Protein AF-A0A933JM11-F1 (afdb_monomer_lite)

Secondary structure (DSSP, 8-state):
-------HHHHHHHHHHHHHHHHHT-S------GGGHHHHHHHHHHHHHHHS-HHHHHHH--TT--HHHHHHHHTS-HHHHHHHHHHTT-S--

Structure (mmCIF, N/CA/C/O backbone):
data_AF-A0A933JM11-F1
#
_entry.id   AF-A0A933JM11-F1
#
loop_
_atom_site.group_PDB
_atom_site.id
_atom_site.type_symbol
_atom_site.label_atom_id
_atom_site.label_alt_id
_atom_site.label_comp_id
_atom_site.label_asym_id
_atom_site.label_entity_id
_atom_site.label_seq_id
_atom_site.pdbx_PDB_ins_code
_atom_site.Cartn_x
_atom_site.Cartn_y
_atom_site.Cartn_z
_atom_site.occupancy
_atom_site.B_iso_or_equiv
_atom_site.auth_seq_id
_atom_site.auth_comp_id
_atom_site.auth_asym_id
_atom_site.auth_atom_id
_atom_site.pdbx_PDB_model_num
ATOM 1 N N . MET A 1 1 ? 29.362 15.488 2.754 1.00 36.50 1 MET A N 1
ATOM 2 C CA . MET A 1 1 ? 28.227 14.782 2.118 1.00 36.50 1 MET A CA 1
ATOM 3 C C . MET A 1 1 ? 27.483 14.023 3.205 1.00 36.50 1 MET A C 1
ATOM 5 O O . MET A 1 1 ? 27.979 13.003 3.656 1.00 36.50 1 MET A O 1
ATOM 9 N N . VAL A 1 2 ? 26.358 14.547 3.696 1.00 36.22 2 VAL A N 1
ATOM 10 C CA . VAL A 1 2 ? 25.525 13.821 4.666 1.00 36.22 2 VAL A CA 1
ATOM 11 C C . VAL A 1 2 ? 24.611 12.900 3.866 1.00 36.22 2 VAL A C 1
ATOM 13 O O . VAL A 1 2 ? 23.723 13.370 3.158 1.00 36.22 2 VAL A O 1
ATOM 16 N N . ALA A 1 3 ? 24.863 11.593 3.920 1.00 43.09 3 ALA A N 1
ATOM 17 C CA . ALA A 1 3 ? 23.914 10.613 3.419 1.00 43.09 3 ALA A CA 1
ATOM 18 C C . ALA A 1 3 ? 22.689 10.658 4.338 1.00 43.09 3 ALA A C 1
ATOM 20 O O . ALA A 1 3 ? 22.746 10.211 5.481 1.00 43.09 3 ALA A O 1
ATOM 21 N N . ILE A 1 4 ? 21.590 11.244 3.861 1.00 46.75 4 ILE A N 1
ATOM 22 C CA . ILE A 1 4 ? 20.300 11.129 4.537 1.00 46.75 4 ILE A CA 1
ATOM 23 C C . ILE A 1 4 ? 19.929 9.650 4.454 1.00 46.75 4 ILE A C 1
ATOM 25 O O . ILE A 1 4 ? 19.514 9.172 3.395 1.00 46.75 4 ILE A O 1
ATOM 29 N N . ALA A 1 5 ? 20.134 8.913 5.546 1.00 45.09 5 ALA A N 1
ATOM 30 C CA . ALA A 1 5 ? 19.633 7.557 5.680 1.00 45.09 5 ALA A CA 1
ATOM 31 C C . ALA A 1 5 ? 18.116 7.622 5.469 1.00 45.09 5 ALA A C 1
ATOM 33 O O . ALA A 1 5 ? 17.380 8.188 6.280 1.00 45.09 5 ALA A O 1
ATOM 34 N N . ARG A 1 6 ? 17.642 7.140 4.315 1.00 52.81 6 ARG A N 1
ATOM 35 C CA . ARG A 1 6 ? 16.204 7.084 4.050 1.00 52.81 6 ARG A CA 1
ATOM 36 C C . ARG A 1 6 ? 15.606 6.136 5.079 1.00 52.81 6 ARG A C 1
ATOM 38 O O . ARG A 1 6 ? 16.162 5.060 5.293 1.00 52.81 6 ARG A O 1
ATOM 45 N N . ARG A 1 7 ? 14.488 6.519 5.706 1.00 57.25 7 ARG A N 1
ATOM 46 C CA . ARG A 1 7 ? 13.774 5.601 6.603 1.00 57.25 7 ARG A CA 1
ATOM 47 C C . ARG A 1 7 ? 13.522 4.279 5.851 1.00 57.25 7 ARG A C 1
ATOM 49 O O . ARG A 1 7 ? 13.136 4.352 4.679 1.00 57.25 7 ARG A O 1
ATOM 56 N N . PRO A 1 8 ? 13.720 3.107 6.478 1.00 58.25 8 PRO A N 1
ATOM 57 C CA . PRO A 1 8 ? 13.598 1.804 5.816 1.00 58.25 8 PRO A CA 1
ATOM 58 C C . PRO A 1 8 ? 12.304 1.615 4.992 1.00 58.25 8 PRO A C 1
ATOM 60 O O . PRO A 1 8 ? 12.416 1.181 3.838 1.00 58.25 8 PRO A O 1
ATOM 63 N N . PRO A 1 9 ? 11.117 2.077 5.456 1.00 66.69 9 PRO A N 1
ATOM 64 C CA . PRO A 1 9 ? 9.879 2.000 4.672 1.00 66.69 9 PRO A CA 1
ATOM 65 C C . PRO A 1 9 ? 9.947 2.753 3.332 1.00 66.69 9 PRO A C 1
ATOM 67 O O . PRO A 1 9 ? 9.429 2.301 2.309 1.00 66.69 9 PRO A O 1
ATOM 70 N N . ALA A 1 10 ? 10.650 3.891 3.291 1.00 77.94 10 ALA A N 1
ATOM 71 C CA . ALA A 1 10 ? 10.805 4.679 2.070 1.00 77.94 10 ALA A CA 1
ATOM 72 C C . ALA A 1 10 ? 11.713 3.978 1.046 1.00 77.94 10 ALA A C 1
ATOM 74 O O . ALA A 1 10 ? 11.483 4.089 -0.159 1.00 77.94 10 ALA A O 1
ATOM 75 N N . ALA A 1 11 ? 12.733 3.245 1.501 1.00 87.69 11 ALA A N 1
ATOM 76 C CA . ALA A 1 11 ? 13.608 2.475 0.619 1.00 87.69 11 ALA A CA 1
ATOM 77 C C . ALA A 1 11 ? 12.871 1.281 -0.013 1.00 87.69 11 ALA A C 1
ATOM 79 O O . ALA A 1 11 ? 12.986 1.069 -1.225 1.00 87.69 11 ALA A O 1
ATOM 80 N N . ARG A 1 12 ? 12.055 0.554 0.766 1.00 92.12 12 ARG A N 1
ATOM 81 C CA . ARG A 1 12 ? 11.212 -0.547 0.262 1.00 92.12 12 ARG A CA 1
ATOM 82 C C . 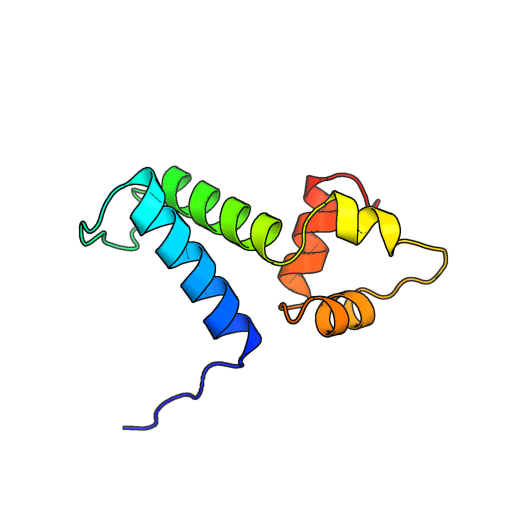ARG A 1 12 ? 10.224 -0.066 -0.792 1.00 92.12 12 ARG A C 1
ATOM 84 O O . ARG A 1 12 ? 10.170 -0.631 -1.883 1.00 92.12 12 ARG A O 1
ATOM 91 N N . PHE A 1 13 ? 9.525 1.032 -0.514 1.00 92.31 13 PHE A N 1
ATOM 92 C CA . PHE A 1 13 ? 8.573 1.617 -1.457 1.00 92.31 13 PHE A CA 1
ATOM 93 C C . PHE A 1 13 ? 9.231 2.018 -2.783 1.00 92.31 13 PHE A C 1
ATOM 95 O O . PHE A 1 13 ? 8.719 1.730 -3.863 1.00 92.31 13 PHE A O 1
ATOM 102 N N . LEU A 1 14 ? 10.412 2.635 -2.734 1.00 90.94 14 LEU A N 1
ATOM 103 C CA . LEU A 1 14 ? 11.150 3.000 -3.947 1.00 90.94 14 LEU A CA 1
ATOM 104 C C . LEU A 1 14 ? 11.667 1.786 -4.716 1.00 90.94 14 LEU A C 1
ATOM 106 O O . LEU A 1 14 ? 11.665 1.803 -5.946 1.00 90.94 14 LEU A O 1
ATOM 110 N N . THR A 1 15 ? 12.065 0.732 -4.007 1.00 93.19 15 THR A N 1
ATOM 111 C CA . THR A 1 15 ? 12.482 -0.532 -4.621 1.00 93.19 15 THR A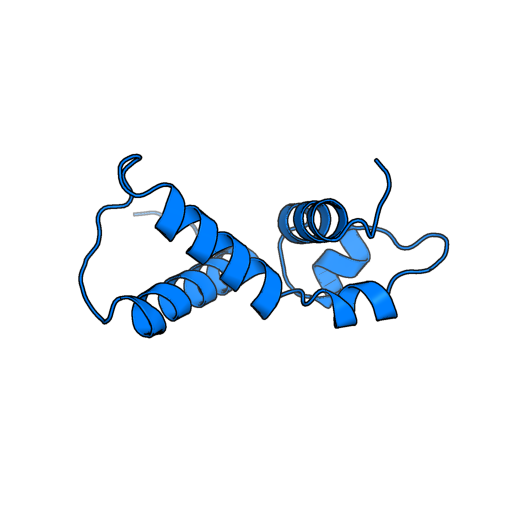 CA 1
ATOM 112 C C . THR A 1 15 ? 11.312 -1.185 -5.357 1.00 93.19 15 THR A C 1
ATOM 114 O O . THR A 1 15 ? 11.458 -1.563 -6.518 1.00 93.19 15 THR A O 1
ATOM 117 N N . ALA A 1 16 ? 10.123 -1.219 -4.749 1.00 94.62 16 ALA A N 1
ATOM 118 C CA . ALA A 1 16 ? 8.902 -1.704 -5.395 1.00 94.62 16 ALA A CA 1
ATOM 119 C C . ALA A 1 16 ? 8.541 -0.883 -6.649 1.00 94.62 16 ALA A C 1
ATOM 121 O O . ALA A 1 16 ? 8.197 -1.433 -7.696 1.00 94.62 16 ALA A O 1
ATOM 122 N N . ARG A 1 17 ? 8.710 0.443 -6.601 1.00 91.75 17 ARG A N 1
ATOM 123 C CA . ARG A 1 17 ? 8.527 1.306 -7.779 1.00 91.75 17 ARG A CA 1
ATOM 124 C C . ARG A 1 17 ? 9.538 1.021 -8.890 1.00 91.75 17 ARG A C 1
ATOM 126 O O . ARG A 1 17 ? 9.166 1.014 -10.064 1.00 91.75 17 ARG A O 1
ATOM 133 N N . ALA A 1 18 ? 10.803 0.791 -8.543 1.00 90.38 18 ALA A N 1
ATOM 134 C CA . ALA A 1 18 ? 11.837 0.417 -9.506 1.00 90.38 18 ALA A CA 1
ATOM 135 C C . ALA A 1 18 ? 11.539 -0.946 -10.152 1.00 90.38 18 ALA A C 1
ATOM 137 O O . ALA A 1 18 ? 11.727 -1.101 -11.360 1.00 90.38 18 ALA A O 1
ATOM 138 N N . LEU A 1 19 ? 11.001 -1.896 -9.378 1.00 92.94 19 LEU A N 1
ATOM 139 C CA . LEU A 1 19 ? 10.542 -3.188 -9.881 1.00 92.94 19 LEU A CA 1
ATOM 140 C C . LEU A 1 19 ? 9.448 -3.017 -10.944 1.00 92.94 19 LEU A C 1
ATOM 142 O O . LEU A 1 19 ? 9.581 -3.574 -12.030 1.00 92.94 19 LEU A O 1
ATOM 146 N N . HIS A 1 20 ? 8.435 -2.178 -10.699 1.00 92.75 20 HIS A N 1
ATOM 147 C CA . HIS A 1 20 ? 7.423 -1.847 -11.712 1.00 92.75 20 HIS A CA 1
ATOM 148 C C . HIS A 1 20 ? 8.056 -1.344 -13.018 1.00 92.75 20 HIS A C 1
ATOM 150 O O . HIS A 1 20 ? 7.747 -1.834 -14.104 1.00 92.75 20 HIS A O 1
ATOM 156 N N . HIS A 1 21 ? 8.979 -0.381 -12.938 1.00 89.19 21 HIS A N 1
ATOM 157 C CA . HIS A 1 21 ? 9.649 0.119 -14.140 1.00 89.19 21 HIS A CA 1
ATOM 158 C C . HIS A 1 21 ? 10.401 -0.997 -14.872 1.00 89.19 21 HIS A C 1
ATOM 160 O O . HIS A 1 21 ? 10.246 -1.140 -16.085 1.00 89.19 21 HIS A O 1
ATOM 166 N N . ARG A 1 22 ? 11.138 -1.839 -14.137 1.00 89.00 22 ARG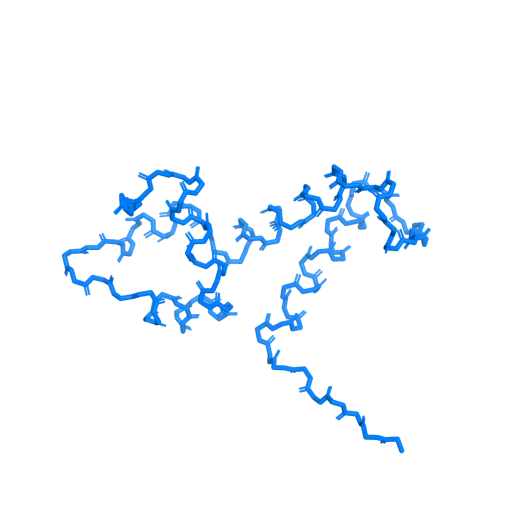 A N 1
ATOM 167 C CA . ARG A 1 22 ? 11.889 -2.956 -14.717 1.00 89.00 22 ARG A CA 1
ATOM 168 C C . ARG A 1 22 ? 10.993 -3.974 -15.424 1.00 89.00 22 ARG A C 1
ATOM 170 O O . ARG A 1 22 ? 11.412 -4.478 -16.469 1.00 89.00 22 ARG A O 1
ATOM 177 N N . LEU A 1 23 ? 9.823 -4.270 -14.854 1.00 91.50 23 LEU A N 1
ATOM 178 C CA . LEU A 1 23 ? 8.864 -5.253 -15.366 1.00 91.50 23 LEU A CA 1
ATOM 179 C C . LEU A 1 23 ? 8.095 -4.737 -16.588 1.00 91.50 23 LEU A C 1
ATOM 181 O O . LEU A 1 23 ? 8.000 -5.444 -17.583 1.00 91.50 23 LEU A O 1
ATOM 185 N N . PHE A 1 24 ? 7.586 -3.504 -16.536 1.00 87.38 24 PHE A N 1
ATOM 186 C CA . PHE A 1 24 ? 6.641 -3.000 -17.542 1.00 87.38 24 PHE A CA 1
ATOM 187 C C . PHE A 1 24 ? 7.273 -2.101 -18.615 1.00 87.38 24 PHE A C 1
ATOM 189 O O . PHE A 1 24 ? 6.680 -1.894 -19.667 1.00 87.38 24 PHE A O 1
ATOM 196 N N . HIS A 1 25 ? 8.469 -1.554 -18.370 1.00 82.38 25 HIS A N 1
ATOM 197 C CA . HIS A 1 25 ? 9.111 -0.572 -19.260 1.00 82.38 25 HIS A CA 1
ATOM 198 C C . HIS A 1 25 ? 10.556 -0.957 -19.635 1.00 82.38 25 HIS A C 1
ATOM 200 O O . HIS A 1 25 ? 11.210 -0.265 -20.420 1.00 82.38 25 HIS A O 1
ATOM 206 N N . GLY A 1 26 ? 11.070 -2.063 -19.085 1.00 75.12 26 GLY A N 1
ATOM 207 C CA . GLY A 1 26 ? 12.462 -2.482 -19.240 1.00 75.12 26 GLY A CA 1
ATOM 208 C C . GLY A 1 26 ? 13.449 -1.608 -18.453 1.00 75.12 26 GLY A C 1
ATOM 209 O O . GLY A 1 26 ? 13.079 -0.832 -17.579 1.00 75.12 26 GLY A O 1
ATOM 210 N N . ALA A 1 27 ? 14.745 -1.745 -18.744 1.00 69.81 27 ALA A N 1
ATOM 211 C CA . ALA A 1 27 ? 15.822 -1.039 -18.037 1.00 69.81 27 ALA A CA 1
ATOM 212 C C . ALA A 1 27 ? 16.165 0.324 -18.673 1.00 69.81 27 ALA A C 1
ATOM 214 O O . ALA A 1 27 ? 17.336 0.659 -18.842 1.00 69.81 27 ALA A O 1
ATOM 215 N N . ARG A 1 28 ? 15.155 1.100 -19.087 1.00 70.25 28 ARG A N 1
ATOM 216 C CA . ARG A 1 28 ? 15.377 2.417 -19.701 1.00 70.25 28 ARG A CA 1
ATOM 217 C C . ARG A 1 28 ? 15.363 3.520 -18.637 1.00 70.25 28 ARG A C 1
ATOM 219 O O . ARG A 1 28 ? 14.373 3.629 -17.911 1.00 70.25 28 ARG A O 1
ATOM 226 N N . PRO A 1 29 ? 16.408 4.363 -18.547 1.00 68.69 29 PRO A N 1
ATOM 227 C CA . PRO A 1 29 ? 16.377 5.547 -17.696 1.00 68.69 29 PRO A CA 1
ATOM 228 C C . PRO A 1 29 ? 15.181 6.430 -18.069 1.00 68.69 29 PRO A C 1
ATOM 230 O O . PRO A 1 29 ? 14.954 6.707 -19.244 1.00 68.69 29 PRO A O 1
ATOM 233 N N . THR A 1 30 ? 14.406 6.863 -17.078 1.00 67.06 30 THR A N 1
ATOM 234 C CA . THR A 1 30 ? 13.271 7.775 -17.265 1.00 67.06 30 THR A CA 1
ATOM 235 C C . THR A 1 30 ? 13.431 8.962 -16.332 1.00 67.06 30 THR A C 1
ATOM 237 O O . THR A 1 30 ? 13.721 8.796 -15.147 1.00 67.06 30 THR A O 1
ATOM 240 N N . LEU A 1 31 ? 13.226 10.165 -16.866 1.00 67.56 31 LEU A N 1
ATOM 241 C CA . LEU A 1 31 ? 13.162 11.370 -16.053 1.00 67.56 31 LEU A CA 1
ATOM 242 C C . LEU A 1 31 ? 11.874 11.366 -15.223 1.00 67.56 31 LEU A C 1
ATOM 244 O O . LEU A 1 31 ? 10.778 11.156 -15.744 1.00 67.56 31 LEU A O 1
ATOM 248 N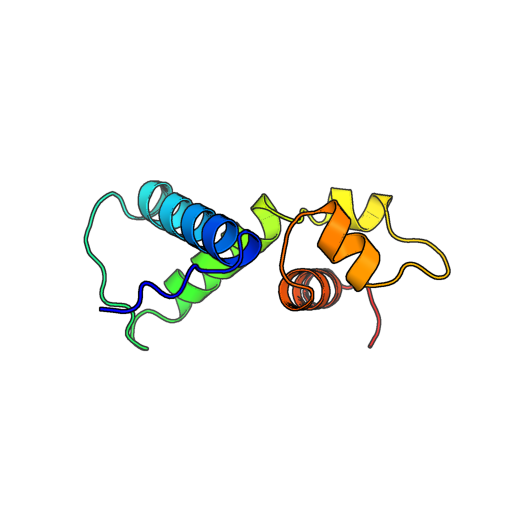 N . LEU A 1 32 ? 12.008 11.642 -13.926 1.00 61.03 32 LEU A N 1
ATOM 249 C CA . LEU A 1 32 ? 10.885 11.886 -13.022 1.00 61.03 32 LEU A CA 1
ATOM 250 C C . LEU A 1 32 ? 10.318 13.297 -13.277 1.00 61.03 32 LEU A C 1
ATOM 252 O O . LEU A 1 32 ? 10.451 14.189 -12.445 1.00 61.03 32 LEU A O 1
ATOM 256 N N . THR A 1 33 ? 9.743 13.524 -14.462 1.00 68.31 33 THR A N 1
ATOM 257 C CA . THR A 1 33 ? 9.063 14.779 -14.833 1.00 68.31 33 THR A CA 1
ATOM 258 C C . THR A 1 33 ? 7.544 14.635 -14.719 1.00 68.31 33 THR A C 1
ATOM 260 O O . THR A 1 33 ? 7.023 13.526 -14.604 1.00 68.31 33 THR A O 1
ATOM 263 N N . ARG A 1 34 ? 6.804 15.748 -14.785 1.00 58.06 34 ARG A N 1
ATOM 264 C CA . ARG A 1 34 ? 5.327 15.726 -14.812 1.00 58.06 34 ARG A CA 1
ATOM 265 C C . ARG A 1 34 ? 4.752 15.094 -16.091 1.00 58.06 34 ARG A C 1
ATOM 267 O O . ARG A 1 34 ? 3.641 14.596 -16.087 1.00 58.06 34 ARG A O 1
ATOM 274 N N . SER A 1 35 ? 5.528 15.006 -17.172 1.00 58.75 35 SER A N 1
ATOM 275 C CA . SER A 1 35 ? 5.089 14.437 -18.459 1.00 58.75 35 SER A CA 1
ATOM 276 C C . SER A 1 35 ? 4.739 12.943 -18.414 1.00 58.75 35 SER A C 1
ATOM 278 O O . SER A 1 35 ? 4.194 12.420 -19.377 1.00 58.75 35 SER A O 1
ATOM 280 N N . ASN A 1 36 ? 5.070 12.245 -17.325 1.00 62.59 36 ASN A N 1
ATOM 281 C CA . ASN A 1 36 ? 4.884 10.802 -17.174 1.00 62.59 36 ASN A CA 1
ATOM 282 C C . ASN A 1 36 ? 3.937 10.460 -16.007 1.00 62.59 36 ASN A C 1
ATOM 284 O O . ASN A 1 36 ? 4.092 9.435 -15.343 1.00 62.59 36 ASN A O 1
ATOM 288 N N . GLU A 1 37 ? 2.980 11.347 -15.721 1.00 72.75 37 GLU A N 1
ATOM 289 C CA . GLU A 1 37 ? 2.050 11.250 -14.590 1.00 72.75 37 GLU A CA 1
ATOM 290 C C . GLU A 1 37 ? 1.368 9.884 -14.477 1.00 72.75 37 GLU A C 1
ATOM 292 O O . GLU A 1 37 ? 1.331 9.326 -13.380 1.00 72.75 37 GLU A O 1
ATOM 297 N N . TRP A 1 38 ? 0.914 9.303 -15.595 1.00 83.81 38 TRP A N 1
ATOM 298 C CA . TRP A 1 38 ? 0.229 8.010 -15.572 1.00 83.81 38 TRP A CA 1
ATOM 299 C C . TRP A 1 38 ? 1.160 6.848 -15.210 1.00 83.81 38 TRP A C 1
ATOM 301 O O . TRP A 1 38 ? 0.852 6.090 -14.297 1.00 83.81 38 TRP A O 1
ATOM 311 N N . SER A 1 39 ? 2.336 6.729 -15.840 1.00 83.69 39 SER A N 1
ATOM 312 C CA . SER A 1 39 ? 3.288 5.657 -15.496 1.00 83.69 39 SER A CA 1
ATOM 313 C C . SER A 1 39 ? 3.826 5.801 -14.070 1.00 83.69 39 SER A C 1
ATOM 315 O O . SER A 1 39 ? 4.076 4.806 -13.387 1.00 83.69 39 SER A O 1
ATOM 317 N N . GLN A 1 40 ? 3.959 7.037 -13.579 1.00 84.69 40 GLN A N 1
ATOM 318 C CA . GLN A 1 40 ? 4.311 7.301 -12.189 1.00 84.69 40 GLN A CA 1
ATOM 319 C C . GLN A 1 40 ? 3.173 6.952 -11.229 1.00 84.69 40 GLN A C 1
ATOM 321 O O . GLN A 1 40 ? 3.452 6.427 -10.152 1.00 84.69 40 GLN A O 1
ATOM 326 N N . ALA A 1 41 ? 1.919 7.232 -11.590 1.00 89.00 41 ALA A N 1
ATOM 327 C CA . ALA A 1 41 ? 0.749 6.830 -10.817 1.00 89.00 41 ALA A CA 1
ATOM 328 C C . ALA A 1 41 ? 0.630 5.304 -10.760 1.00 89.00 41 ALA A C 1
ATOM 330 O O . ALA A 1 41 ? 0.555 4.760 -9.662 1.00 89.00 41 ALA A O 1
ATOM 331 N N . ALA A 1 42 ? 0.750 4.623 -11.901 1.00 91.25 42 ALA A N 1
ATOM 332 C CA . ALA A 1 42 ? 0.771 3.166 -11.992 1.00 91.25 42 ALA A CA 1
ATOM 333 C C . ALA A 1 42 ? 1.908 2.560 -11.152 1.00 91.25 42 ALA A C 1
ATOM 335 O O . ALA A 1 42 ? 1.678 1.649 -10.366 1.00 91.25 42 ALA A O 1
ATOM 336 N N . SER A 1 43 ? 3.115 3.133 -11.218 1.00 92.31 43 SER A N 1
ATOM 337 C CA . SER A 1 43 ? 4.251 2.715 -10.387 1.00 92.31 43 SER A CA 1
ATOM 338 C C . SER A 1 43 ? 3.970 2.852 -8.886 1.00 92.31 43 SER A C 1
ATOM 340 O O . SER A 1 43 ? 4.335 1.966 -8.114 1.00 92.31 43 SER A O 1
ATOM 342 N N . ARG A 1 44 ? 3.328 3.949 -8.453 1.00 92.44 44 ARG A N 1
ATOM 343 C CA . ARG A 1 44 ? 2.952 4.151 -7.043 1.00 92.44 44 ARG A CA 1
ATOM 344 C C . ARG A 1 44 ? 1.853 3.187 -6.603 1.00 92.44 44 ARG A C 1
ATOM 346 O O . ARG A 1 44 ? 1.983 2.627 -5.522 1.00 92.44 44 ARG A O 1
ATOM 353 N N . ALA A 1 45 ? 0.825 2.990 -7.427 1.00 93.94 45 ALA A N 1
ATOM 354 C CA . ALA A 1 45 ? -0.264 2.054 -7.154 1.00 93.94 45 ALA A CA 1
ATOM 355 C C . ALA A 1 45 ? 0.263 0.618 -7.045 1.00 93.94 45 ALA A C 1
ATOM 357 O O . ALA A 1 45 ? 0.005 -0.055 -6.056 1.00 93.94 45 ALA A O 1
ATOM 358 N N . PHE A 1 46 ? 1.114 0.200 -7.986 1.00 95.75 46 PHE A N 1
ATOM 359 C CA . PHE A 1 46 ? 1.802 -1.089 -7.931 1.00 95.75 46 PHE A CA 1
ATOM 360 C C . PHE A 1 46 ? 2.604 -1.260 -6.637 1.00 95.75 46 PHE A C 1
ATOM 362 O O . PHE A 1 46 ? 2.533 -2.302 -5.997 1.00 95.75 46 PHE A O 1
ATOM 369 N N . ALA A 1 47 ? 3.381 -0.247 -6.242 1.00 96.25 47 ALA A N 1
ATOM 370 C CA . ALA A 1 47 ? 4.189 -0.330 -5.031 1.00 96.25 47 ALA A CA 1
ATOM 371 C C . ALA A 1 47 ? 3.339 -0.399 -3.755 1.00 96.25 47 ALA A C 1
ATOM 373 O O . ALA A 1 47 ? 3.722 -1.100 -2.824 1.00 96.25 47 ALA A O 1
ATOM 374 N N . ALA A 1 48 ? 2.210 0.313 -3.715 1.00 96.31 48 ALA A N 1
ATOM 375 C CA . ALA A 1 48 ? 1.266 0.241 -2.607 1.00 96.31 48 ALA A CA 1
ATOM 376 C C . ALA A 1 48 ? 0.647 -1.160 -2.503 1.00 96.31 48 ALA A C 1
ATOM 378 O O . ALA A 1 48 ? 0.721 -1.759 -1.437 1.00 96.31 48 ALA A O 1
ATOM 379 N N . GLU A 1 49 ? 0.156 -1.714 -3.613 1.00 97.44 49 GLU A N 1
ATOM 380 C CA . GLU A 1 49 ? -0.479 -3.038 -3.642 1.00 97.44 49 GLU A CA 1
ATOM 381 C C . GLU A 1 49 ? 0.500 -4.170 -3.330 1.00 97.44 49 GLU A C 1
ATOM 383 O O . GLU A 1 49 ? 0.180 -5.092 -2.591 1.00 97.44 49 GLU A O 1
ATOM 388 N N . LEU A 1 50 ? 1.736 -4.080 -3.826 1.00 97.19 50 LEU A N 1
ATOM 389 C CA . LEU A 1 50 ? 2.763 -5.081 -3.543 1.00 97.19 50 LEU A CA 1
ATOM 390 C C . LEU A 1 50 ? 3.167 -5.113 -2.060 1.00 97.19 50 LEU A C 1
ATOM 392 O O . LEU A 1 50 ? 3.539 -6.168 -1.551 1.00 97.19 50 LEU A O 1
ATOM 396 N N . LEU A 1 51 ? 3.177 -3.957 -1.389 1.00 96.25 51 LEU A N 1
ATOM 397 C CA . LEU A 1 51 ? 3.676 -3.832 -0.016 1.00 96.25 51 LEU A CA 1
ATOM 398 C C . LEU A 1 51 ? 2.573 -3.923 1.041 1.00 96.25 51 LEU A C 1
ATOM 400 O O . LEU A 1 51 ? 2.827 -4.427 2.131 1.00 96.25 51 LEU A O 1
ATOM 404 N N . ALA A 1 52 ? 1.375 -3.449 0.723 1.00 96.31 52 ALA A N 1
ATOM 405 C CA . ALA A 1 52 ? 0.193 -3.504 1.571 1.00 96.31 52 ALA A CA 1
ATOM 406 C C . ALA A 1 52 ? -1.011 -3.916 0.701 1.00 96.31 52 ALA A C 1
ATOM 408 O O . ALA A 1 52 ? -1.756 -3.042 0.244 1.00 96.31 52 ALA A O 1
ATOM 409 N N . PRO A 1 53 ? -1.161 -5.226 0.418 1.00 96.81 53 PRO A N 1
ATOM 410 C CA . PRO A 1 53 ? -2.211 -5.735 -0.459 1.00 96.81 53 PRO A CA 1
ATOM 411 C C . PRO A 1 53 ? -3.606 -5.518 0.122 1.00 96.81 53 PRO A C 1
ATOM 413 O O . PRO A 1 53 ? -3.800 -5.664 1.331 1.00 96.81 53 PRO A O 1
ATOM 416 N N . GLU A 1 54 ? -4.585 -5.253 -0.739 1.00 95.81 54 GLU A N 1
ATOM 417 C CA . GLU A 1 54 ? -5.984 -5.029 -0.359 1.00 95.81 54 GLU A CA 1
ATOM 418 C C . GLU A 1 54 ? -6.546 -6.169 0.497 1.00 95.81 54 GLU A C 1
ATOM 420 O O . GLU A 1 54 ? -7.083 -5.934 1.578 1.00 95.81 54 GLU A O 1
ATOM 425 N N . ASP A 1 55 ? -6.387 -7.411 0.041 1.00 96.06 55 ASP A N 1
ATOM 426 C CA . ASP A 1 55 ? -6.939 -8.583 0.725 1.00 96.06 55 ASP A CA 1
ATOM 427 C C . ASP A 1 55 ? -6.302 -8.807 2.099 1.00 96.06 55 ASP A C 1
ATOM 429 O O . ASP A 1 55 ? -6.978 -9.207 3.048 1.00 96.06 55 ASP A O 1
ATOM 433 N N . ALA A 1 56 ? -5.009 -8.499 2.225 1.00 95.69 56 ALA A N 1
ATOM 434 C CA . ALA A 1 56 ? -4.303 -8.583 3.496 1.00 95.69 56 ALA A CA 1
ATOM 435 C C . ALA A 1 56 ? -4.751 -7.473 4.454 1.00 95.69 56 ALA A C 1
ATOM 437 O O . ALA A 1 56 ? -4.981 -7.739 5.630 1.00 95.69 56 ALA A O 1
ATOM 438 N N . LEU A 1 57 ? -4.925 -6.244 3.956 1.00 94.94 57 LEU A N 1
ATOM 439 C CA . LEU A 1 57 ? -5.471 -5.140 4.745 1.00 94.94 57 LEU A CA 1
ATOM 440 C C . LEU A 1 57 ? -6.888 -5.461 5.218 1.00 94.94 57 LEU A C 1
ATOM 442 O O . LEU A 1 57 ? -7.177 -5.333 6.401 1.00 94.94 57 LEU A O 1
ATOM 446 N N . ARG A 1 58 ? -7.749 -5.951 4.323 1.00 94.19 58 ARG A N 1
ATOM 447 C CA . ARG A 1 58 ? -9.123 -6.356 4.637 1.00 94.19 58 ARG A CA 1
ATOM 448 C C . ARG A 1 58 ? -9.185 -7.409 5.743 1.00 94.19 58 ARG A C 1
ATOM 450 O O . ARG A 1 58 ? -10.061 -7.318 6.595 1.00 94.19 58 ARG A O 1
ATOM 457 N N . ALA A 1 59 ? -8.275 -8.380 5.740 1.00 93.88 59 ALA A N 1
ATOM 458 C CA . ALA A 1 59 ? -8.219 -9.422 6.764 1.00 93.88 59 ALA A CA 1
ATOM 459 C C . ALA A 1 59 ? -7.807 -8.900 8.154 1.00 93.88 59 ALA A C 1
ATOM 461 O O . ALA A 1 59 ? -8.177 -9.499 9.160 1.00 93.88 59 ALA A O 1
ATOM 462 N N . GLU A 1 60 ? -7.055 -7.798 8.212 1.00 92.19 60 GLU A N 1
ATOM 463 C CA . GLU A 1 60 ? -6.555 -7.185 9.454 1.00 92.19 60 GLU A CA 1
ATOM 464 C C . GLU A 1 60 ? -7.464 -6.033 9.950 1.00 92.19 60 GLU A C 1
ATOM 466 O O . GLU A 1 60 ? -7.282 -5.505 11.052 1.00 92.19 60 GLU A O 1
ATOM 471 N N . LEU A 1 61 ? -8.460 -5.622 9.156 1.00 90.62 61 LEU A N 1
ATOM 472 C CA . LEU A 1 61 ? -9.431 -4.601 9.549 1.00 90.62 61 LEU A CA 1
ATOM 473 C C . LEU A 1 61 ? -10.463 -5.167 10.529 1.00 90.62 61 LEU A C 1
ATOM 475 O O . LEU A 1 61 ? -11.186 -6.118 10.241 1.00 90.62 61 LEU A O 1
ATOM 479 N N . GLY A 1 62 ? -10.577 -4.512 11.679 1.00 86.44 62 GLY A N 1
ATOM 480 C CA . GLY A 1 62 ? -11.564 -4.782 12.709 1.00 86.44 62 GLY A CA 1
ATOM 481 C C . GLY A 1 62 ? -11.966 -3.503 13.440 1.00 86.44 62 GLY A C 1
ATOM 482 O O . GLY A 1 62 ? -11.521 -2.397 13.122 1.00 86.44 62 GLY A O 1
ATOM 483 N N . ALA A 1 63 ? -12.835 -3.646 14.440 1.00 81.88 63 ALA A N 1
ATOM 484 C CA . ALA A 1 63 ? -13.212 -2.524 15.290 1.00 81.88 63 ALA A CA 1
ATOM 485 C C . ALA A 1 63 ? -11.984 -2.013 16.066 1.00 81.88 63 ALA A C 1
ATOM 487 O O . ALA A 1 63 ? -11.373 -2.766 16.821 1.00 81.88 63 ALA A O 1
ATOM 488 N N . GLY A 1 64 ? -11.644 -0.734 15.886 1.00 83.19 64 GLY A N 1
ATOM 489 C CA . GLY A 1 64 ? -10.502 -0.100 16.554 1.00 83.19 64 GLY A CA 1
ATOM 490 C C . GLY A 1 64 ? -9.139 -0.376 15.912 1.00 83.19 64 GLY A C 1
ATOM 491 O O . GLY A 1 64 ? -8.121 -0.161 16.562 1.00 83.19 64 GLY A O 1
ATOM 492 N N . THR A 1 65 ? -9.088 -0.864 14.666 1.00 88.50 65 THR A N 1
ATOM 493 C CA . THR A 1 65 ? -7.818 -0.969 13.934 1.00 88.50 65 THR A CA 1
ATOM 494 C C . THR A 1 65 ? -7.246 0.424 13.658 1.00 88.50 65 THR A C 1
ATOM 496 O O . THR A 1 65 ? -7.831 1.213 12.919 1.00 88.50 65 THR A O 1
ATOM 499 N N . GLU A 1 66 ? -6.066 0.698 14.213 1.00 91.94 66 GLU A N 1
ATOM 500 C CA . GLU A 1 66 ? -5.338 1.955 14.026 1.00 91.94 66 GLU A CA 1
ATOM 501 C C . GLU A 1 66 ? -4.421 1.901 12.791 1.00 91.94 66 GLU A C 1
ATOM 503 O O . GLU A 1 66 ? -3.765 0.890 12.522 1.00 91.94 66 GLU A O 1
ATOM 508 N N . ILE A 1 67 ? -4.314 3.018 12.060 1.00 92.81 67 ILE A N 1
ATOM 509 C CA . ILE A 1 67 ? -3.462 3.122 10.860 1.00 92.81 67 ILE A CA 1
ATOM 510 C C . ILE A 1 67 ? -1.994 2.829 11.190 1.00 92.81 67 ILE A C 1
ATOM 512 O O . ILE A 1 67 ? -1.324 2.150 10.413 1.00 92.81 67 ILE A O 1
ATOM 516 N N . ASP A 1 68 ? -1.495 3.307 12.332 1.00 92.69 68 ASP A N 1
ATOM 517 C CA . ASP A 1 68 ? -0.098 3.107 12.729 1.00 92.69 68 ASP A CA 1
ATOM 518 C C . ASP A 1 68 ? 0.211 1.626 12.996 1.00 92.69 68 ASP A C 1
ATOM 520 O O . ASP A 1 68 ? 1.262 1.138 12.584 1.00 92.69 68 ASP A O 1
ATOM 524 N N . ALA A 1 69 ? -0.741 0.872 13.557 1.00 93.88 69 ALA A N 1
ATOM 525 C CA . ALA A 1 69 ? -0.585 -0.568 13.763 1.00 93.88 69 ALA A CA 1
ATOM 526 C C . ALA A 1 69 ? -0.460 -1.326 12.429 1.00 93.88 69 ALA A C 1
ATOM 528 O O . ALA A 1 69 ? 0.388 -2.208 12.282 1.00 93.88 69 ALA A O 1
ATOM 529 N N . LEU A 1 70 ? -1.261 -0.950 11.426 1.00 94.88 70 LEU A N 1
ATOM 530 C CA . LEU A 1 70 ? -1.127 -1.483 10.068 1.00 94.88 70 LEU A CA 1
ATOM 531 C C . LEU A 1 70 ? 0.189 -1.029 9.418 1.00 94.88 70 LEU A C 1
ATOM 533 O O . LEU A 1 70 ? 0.853 -1.810 8.741 1.00 94.88 70 LEU A O 1
ATOM 537 N N . SER A 1 71 ? 0.598 0.218 9.641 1.00 94.19 71 SER A N 1
ATOM 538 C CA . SER A 1 71 ? 1.854 0.759 9.119 1.00 94.19 71 SER A CA 1
ATOM 539 C C . SER A 1 71 ? 3.058 -0.052 9.595 1.00 94.19 71 SER A C 1
ATOM 541 O O . SER A 1 71 ? 3.904 -0.420 8.777 1.00 94.19 71 SER A O 1
ATOM 543 N N . ASP A 1 72 ? 3.098 -0.370 10.889 1.00 93.81 72 ASP A N 1
ATOM 544 C CA . ASP A 1 72 ? 4.139 -1.192 11.503 1.00 93.81 72 ASP A CA 1
ATOM 545 C C . ASP A 1 72 ? 4.080 -2.637 10.994 1.00 93.81 72 ASP A C 1
ATOM 547 O O . ASP A 1 72 ? 5.105 -3.221 10.640 1.00 93.81 72 ASP A O 1
ATOM 551 N N . ARG A 1 73 ? 2.872 -3.206 10.889 1.00 94.56 73 ARG A N 1
ATOM 552 C CA . ARG A 1 73 ? 2.645 -4.573 10.399 1.00 94.56 73 ARG A CA 1
ATOM 553 C C . ARG A 1 73 ? 3.155 -4.785 8.975 1.00 94.56 73 ARG A C 1
ATOM 555 O O . ARG A 1 73 ? 3.782 -5.808 8.700 1.00 94.56 73 ARG A O 1
ATOM 562 N N . PHE A 1 74 ? 2.873 -3.845 8.077 1.00 94.38 74 PHE A N 1
ATOM 563 C CA . PHE A 1 74 ? 3.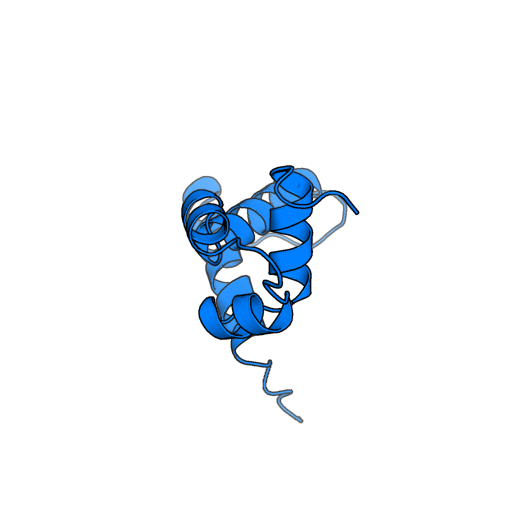238 -3.936 6.661 1.00 94.38 74 PHE A CA 1
ATOM 564 C C . PHE A 1 74 ? 4.596 -3.283 6.340 1.00 94.38 74 PHE A C 1
ATOM 566 O O . PHE A 1 74 ? 5.063 -3.381 5.204 1.00 94.38 74 PHE A O 1
ATOM 573 N N . ASP A 1 75 ? 5.260 -2.658 7.322 1.00 93.69 75 ASP A N 1
ATOM 574 C CA . ASP A 1 75 ? 6.538 -1.941 7.159 1.00 93.69 75 ASP A CA 1
ATOM 575 C C . ASP A 1 75 ? 6.487 -0.911 6.009 1.00 93.69 75 ASP A C 1
ATOM 577 O O . ASP A 1 75 ? 7.359 -0.821 5.134 1.00 93.69 75 ASP A O 1
ATOM 581 N N . VAL A 1 76 ? 5.405 -0.131 5.991 1.00 93.88 76 VAL A N 1
ATOM 582 C CA . VAL A 1 76 ? 5.173 0.972 5.047 1.00 93.88 76 VAL A CA 1
ATOM 583 C C . VAL A 1 76 ? 4.964 2.278 5.807 1.00 93.88 76 VAL A C 1
ATOM 585 O O . VAL A 1 76 ? 4.886 2.293 7.027 1.00 93.88 76 VAL A O 1
ATOM 588 N N . ALA A 1 77 ? 4.922 3.410 5.102 1.00 92.56 77 ALA A N 1
ATOM 589 C CA . ALA A 1 77 ? 4.540 4.674 5.730 1.00 92.56 77 ALA A CA 1
ATOM 590 C C . ALA A 1 77 ? 3.015 4.713 5.974 1.00 92.56 77 ALA A C 1
ATOM 592 O O . ALA A 1 77 ? 2.283 4.235 5.101 1.00 92.56 77 ALA A O 1
ATOM 593 N N . PRO A 1 78 ? 2.522 5.388 7.033 1.00 93.88 78 PRO A N 1
ATOM 594 C CA . PRO A 1 78 ? 1.085 5.472 7.330 1.00 93.88 78 PRO A CA 1
ATOM 595 C C . PRO A 1 78 ? 0.257 6.006 6.156 1.00 93.88 78 PRO A C 1
ATOM 597 O O . PRO A 1 78 ? -0.861 5.567 5.904 1.00 93.88 78 PRO A O 1
ATOM 600 N N . LEU A 1 79 ? 0.848 6.907 5.365 1.00 92.50 79 LEU A N 1
ATOM 601 C CA . LEU A 1 79 ? 0.224 7.457 4.164 1.00 92.50 79 LEU A CA 1
ATOM 602 C C . LEU A 1 79 ? -0.107 6.384 3.110 1.00 92.50 79 LEU A C 1
ATOM 604 O O . LEU A 1 79 ? -1.113 6.506 2.421 1.00 92.50 79 LEU A O 1
ATOM 608 N N . VAL A 1 80 ? 0.711 5.332 2.980 1.00 94.06 80 VAL A N 1
ATOM 609 C CA . VAL A 1 80 ? 0.441 4.220 2.049 1.00 94.06 80 VAL A CA 1
ATOM 610 C C . VAL A 1 80 ? -0.788 3.440 2.504 1.00 94.06 80 VAL A C 1
ATOM 612 O O . VAL A 1 80 ? -1.657 3.169 1.680 1.00 94.06 80 VAL A O 1
ATOM 615 N N . ILE A 1 81 ? -0.888 3.145 3.805 1.00 95.56 81 ILE A N 1
ATOM 616 C CA . ILE A 1 81 ? -2.062 2.491 4.396 1.00 95.56 81 ILE A CA 1
ATOM 617 C C . ILE A 1 81 ? -3.305 3.350 4.177 1.00 95.56 81 ILE A C 1
ATOM 619 O O . ILE A 1 81 ? -4.290 2.862 3.637 1.00 95.56 81 ILE A O 1
ATOM 623 N N . HIS A 1 82 ? -3.242 4.641 4.515 1.00 93.69 82 HIS A N 1
ATOM 624 C CA . HIS A 1 82 ? -4.361 5.566 4.337 1.00 93.69 82 HIS A CA 1
ATOM 625 C C . HIS A 1 82 ? -4.880 5.568 2.893 1.00 93.69 82 HIS A C 1
ATOM 627 O O . HIS A 1 82 ? -6.073 5.388 2.662 1.00 93.69 82 HIS A O 1
ATOM 633 N N . HIS A 1 83 ? -3.976 5.694 1.918 1.00 92.19 83 HIS A N 1
ATOM 634 C CA . HIS A 1 83 ? -4.343 5.680 0.505 1.00 92.19 83 HIS A CA 1
ATOM 635 C C . HIS A 1 83 ? -4.916 4.329 0.065 1.00 92.19 83 HIS A C 1
ATOM 637 O O . HIS A 1 83 ? -5.854 4.316 -0.722 1.00 92.19 83 HIS A O 1
ATOM 643 N N . GLN A 1 84 ? -4.385 3.202 0.551 1.00 94.62 84 GLN A N 1
ATOM 644 C CA . GLN A 1 84 ? -4.940 1.888 0.217 1.00 94.62 84 GLN A CA 1
ATOM 645 C C . GLN A 1 84 ? -6.348 1.701 0.772 1.00 94.62 84 GLN A C 1
ATOM 647 O O . GLN A 1 84 ? -7.233 1.247 0.053 1.00 94.62 84 GLN A O 1
ATOM 652 N N . LEU A 1 85 ? -6.582 2.113 2.020 1.00 93.50 85 LEU A N 1
ATOM 653 C CA . LEU A 1 85 ? -7.909 2.037 2.623 1.00 93.50 85 LEU A CA 1
ATOM 654 C C . LEU A 1 85 ? -8.923 2.915 1.878 1.00 93.50 85 LEU A C 1
ATOM 656 O O . LEU A 1 85 ? -10.046 2.478 1.641 1.00 93.50 85 LEU A O 1
ATOM 660 N N . GLN A 1 86 ? -8.518 4.120 1.465 1.00 91.81 86 GLN A N 1
ATOM 661 C CA . GLN A 1 86 ? -9.345 5.012 0.648 1.00 91.81 86 GLN A CA 1
ATOM 662 C C . GLN A 1 86 ? -9.637 4.433 -0.741 1.00 91.81 86 GLN A C 1
ATOM 664 O O . GLN A 1 86 ? -10.794 4.362 -1.147 1.00 91.81 86 GLN A O 1
ATOM 669 N N . ASN A 1 87 ? -8.597 4.030 -1.478 1.00 91.00 87 ASN A N 1
ATOM 670 C CA . ASN A 1 87 ? -8.720 3.593 -2.871 1.00 91.00 87 ASN A CA 1
ATOM 671 C C . ASN A 1 87 ? -9.581 2.335 -3.013 1.00 91.00 87 ASN A C 1
ATOM 673 O O . ASN A 1 87 ? -10.296 2.198 -4.003 1.00 91.00 87 ASN A O 1
ATOM 677 N N . HIS A 1 88 ? -9.525 1.449 -2.019 1.00 90.88 88 HIS A N 1
ATOM 678 C CA . HIS A 1 88 ? -10.265 0.187 -2.000 1.00 90.88 88 HIS A CA 1
ATOM 679 C C . HIS A 1 88 ? -11.597 0.269 -1.246 1.00 90.88 88 HIS A C 1
ATOM 681 O O . HIS A 1 88 ? -12.265 -0.745 -1.051 1.00 90.88 88 HIS A O 1
ATOM 687 N N . GLY A 1 89 ? -11.996 1.466 -0.797 1.00 89.62 89 GLY A N 1
ATOM 688 C CA . GLY A 1 89 ? -13.256 1.676 -0.077 1.00 89.62 89 GLY A CA 1
ATOM 689 C C . GLY A 1 89 ? -13.342 0.920 1.254 1.00 89.62 89 GLY A C 1
ATOM 690 O O . GLY A 1 89 ? -14.435 0.580 1.700 1.00 89.62 89 GLY A O 1
ATOM 691 N N . LEU A 1 90 ? -12.197 0.634 1.876 1.00 84.62 90 LEU A N 1
ATOM 692 C CA . LEU A 1 90 ? -12.091 -0.108 3.134 1.00 84.62 90 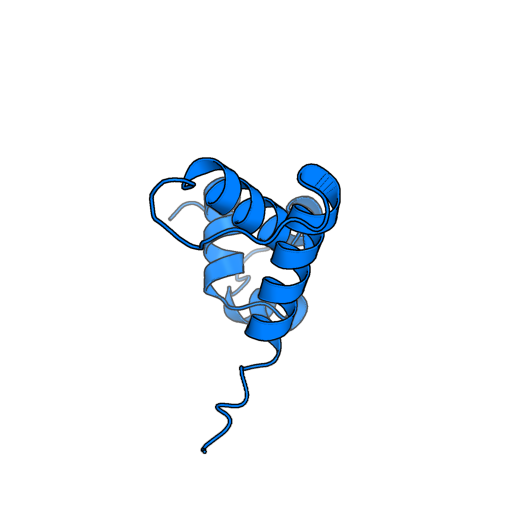LEU A CA 1
ATOM 693 C C . LEU A 1 90 ? -12.215 0.788 4.376 1.00 84.62 90 LEU A C 1
ATOM 695 O O . LEU A 1 90 ? -12.427 0.285 5.476 1.00 84.62 90 LEU A O 1
ATOM 699 N N . ALA A 1 91 ? -12.093 2.105 4.210 1.00 76.75 91 ALA A N 1
ATOM 700 C CA . ALA A 1 91 ? -12.388 3.086 5.245 1.00 76.75 91 ALA A CA 1
ATOM 701 C C . ALA A 1 91 ? -13.258 4.205 4.666 1.00 76.75 91 ALA A C 1
ATOM 703 O O . ALA A 1 91 ? -12.912 4.805 3.647 1.00 76.75 91 ALA A O 1
ATOM 704 N N . SER A 1 92 ? -14.377 4.503 5.330 1.00 60.62 92 SER A N 1
ATOM 705 C CA . SER A 1 92 ? -15.075 5.772 5.136 1.00 60.62 92 SER A CA 1
ATOM 706 C C . SER A 1 92 ? -14.335 6.836 5.941 1.00 60.62 92 SER A C 1
ATOM 708 O O . SER A 1 92 ? -14.271 6.729 7.167 1.00 60.62 92 SER A O 1
ATOM 710 N N . LEU A 1 93 ? -13.762 7.825 5.266 1.00 48.88 93 LEU A N 1
ATOM 711 C CA . LEU A 1 93 ? -13.300 9.054 5.914 1.00 48.88 93 LEU A CA 1
ATOM 712 C C . LEU A 1 93 ? -14.434 10.067 6.000 1.00 48.88 93 LEU A C 1
ATOM 714 O O . LEU A 1 93 ? -15.232 10.117 5.036 1.00 48.88 93 LEU A O 1
#

pLDDT: mean 83.47, std 15.67, range [36.22, 97.44]

Foldseek 3Di:
DDDPPDQPQVVQLVVQLVVLCCVPPNPDDDDPDPVCVPNSVVSNVRSLCVQQNLVNLLVQDDVPDDLVVSCVVSVHDSVSSVVSCVVVVVDDD

Radius of gyration: 14.8 Å; chains: 1; bounding box: 43×25×36 Å

Sequence (93 aa):
MVAIARRPPAARFLTARALHHRLFHGARPTLLTRSNEWSQAASRAFAAELLAPEDALRAELGAGTEIDALSDRFDVAPLVIHHQLQNHGLASL